Protein AF-A0A812KNF1-F1 (afdb_monomer)

Radius of gyration: 13.74 Å; Cα contacts (8 Å, |Δi|>4): 64; chains: 1; bounding box: 35×26×32 Å

pLDDT: mean 94.38, std 5.91, range [57.62, 98.56]

Structure (mmCIF, N/CA/C/O backbone):
data_AF-A0A812KNF1-F1
#
_entry.id   AF-A0A812KNF1-F1
#
loop_
_atom_site.group_PDB
_atom_site.id
_atom_site.type_symbol
_atom_site.label_atom_id
_atom_site.label_alt_id
_atom_site.label_comp_id
_atom_site.label_asym_id
_atom_site.label_entity_id
_atom_site.label_seq_id
_atom_site.pdbx_PDB_ins_code
_atom_site.Cartn_x
_atom_site.Cartn_y
_atom_site.Cartn_z
_atom_site.occupancy
_atom_site.B_iso_or_equiv
_atom_site.auth_seq_id
_atom_site.auth_comp_id
_atom_site.auth_asym_id
_atom_site.auth_atom_id
_atom_site.pdbx_PDB_model_num
ATOM 1 N N . VAL A 1 1 ? -3.341 -9.259 2.232 1.00 97.31 1 VAL A N 1
ATOM 2 C CA . VAL A 1 1 ? -4.355 -8.439 2.940 1.00 97.31 1 VAL A CA 1
ATOM 3 C C . VAL A 1 1 ? -5.779 -8.701 2.449 1.00 97.31 1 VAL A C 1
ATOM 5 O O . VAL A 1 1 ? -6.544 -9.316 3.178 1.00 97.31 1 VAL A O 1
ATOM 8 N N . LEU A 1 2 ? -6.136 -8.350 1.208 1.00 98.12 2 LEU A N 1
ATOM 9 C CA . LEU A 1 2 ? -7.532 -8.379 0.719 1.00 98.12 2 LEU A CA 1
ATOM 10 C C . LEU A 1 2 ? -8.216 -9.763 0.684 1.00 98.12 2 LEU A C 1
ATOM 12 O O . LEU A 1 2 ? -9.439 -9.854 0.625 1.00 98.12 2 LEU A O 1
ATOM 16 N N . ARG A 1 3 ? -7.465 -10.862 0.807 1.00 97.81 3 ARG A N 1
ATOM 17 C CA . ARG A 1 3 ? -8.042 -12.209 0.990 1.00 97.81 3 ARG A CA 1
ATOM 18 C C . AR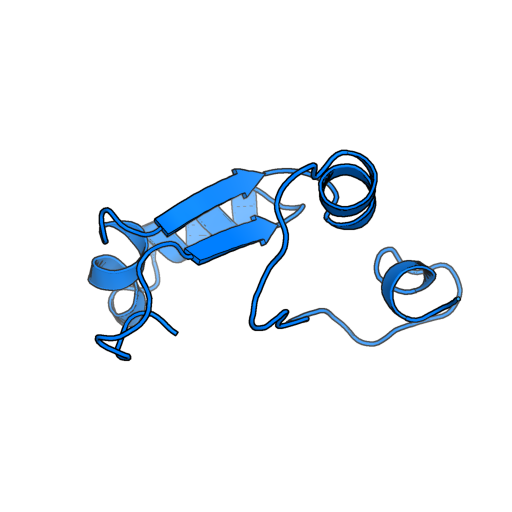G A 1 3 ? -8.771 -12.387 2.332 1.00 97.81 3 ARG A C 1
ATOM 20 O O . ARG A 1 3 ? -9.599 -13.286 2.456 1.00 97.81 3 ARG A O 1
ATOM 27 N N . HIS A 1 4 ? -8.470 -11.564 3.337 1.00 98.31 4 HIS A N 1
ATOM 28 C CA . HIS A 1 4 ? -9.120 -11.624 4.644 1.00 98.31 4 HIS A CA 1
ATOM 29 C C . HIS A 1 4 ? -10.480 -10.917 4.583 1.00 98.31 4 HIS A C 1
ATOM 31 O O . HIS A 1 4 ? -10.572 -9.746 4.219 1.00 98.31 4 HIS A O 1
ATOM 37 N N . ARG A 1 5 ? -11.551 -11.635 4.946 1.00 97.38 5 ARG A N 1
ATOM 38 C CA . ARG A 1 5 ? -12.934 -11.126 4.874 1.00 97.38 5 ARG A CA 1
ATOM 39 C C . ARG A 1 5 ? -13.253 -10.042 5.904 1.00 97.38 5 ARG A C 1
ATOM 41 O O . ARG A 1 5 ? -14.182 -9.283 5.686 1.00 97.38 5 ARG A O 1
ATOM 48 N N . SER A 1 6 ? -12.505 -9.989 7.005 1.00 98.19 6 SER A N 1
ATOM 49 C CA . SER A 1 6 ? -12.656 -8.974 8.053 1.00 98.19 6 SER A CA 1
ATOM 50 C C . SER A 1 6 ? -12.068 -7.614 7.674 1.00 98.19 6 SER A C 1
ATOM 52 O O . SER A 1 6 ? -12.278 -6.653 8.398 1.00 98.19 6 SER A O 1
ATOM 54 N N . VAL A 1 7 ? -11.300 -7.525 6.582 1.00 98.38 7 VAL A N 1
ATOM 55 C CA . VAL A 1 7 ? -10.755 -6.249 6.107 1.00 98.38 7 VAL A CA 1
ATOM 56 C C . VAL A 1 7 ? -11.879 -5.459 5.448 1.00 98.38 7 VAL A C 1
ATOM 58 O O . VAL A 1 7 ? -12.427 -5.907 4.438 1.00 98.38 7 VAL A O 1
ATOM 61 N N . GLU A 1 8 ? -12.182 -4.290 6.008 1.00 98.00 8 GLU A N 1
ATOM 62 C CA . GLU A 1 8 ? -13.183 -3.345 5.493 1.00 98.00 8 GLU A CA 1
ATOM 63 C C . GLU A 1 8 ? -12.549 -2.253 4.617 1.00 98.00 8 GLU A C 1
ATOM 65 O O . GLU A 1 8 ? -13.139 -1.851 3.618 1.00 98.00 8 GLU A O 1
ATOM 70 N N . LYS A 1 9 ? -11.321 -1.832 4.947 1.00 97.94 9 LYS A N 1
ATOM 71 C CA . LYS A 1 9 ? -10.524 -0.837 4.218 1.00 97.94 9 LYS A CA 1
ATOM 72 C C . LYS A 1 9 ? -9.058 -1.275 4.186 1.00 97.94 9 LYS A C 1
ATOM 74 O O . LYS A 1 9 ? -8.538 -1.773 5.182 1.00 97.94 9 LYS A O 1
ATOM 79 N N . CYS A 1 10 ? -8.394 -1.100 3.050 1.00 98.19 10 CYS A N 1
ATOM 80 C CA . CYS A 1 10 ? -6.967 -1.334 2.866 1.00 98.19 10 CYS A CA 1
ATOM 81 C C . CYS A 1 10 ? -6.360 -0.095 2.212 1.00 98.19 10 CYS A C 1
ATOM 83 O O . CYS A 1 10 ? -6.627 0.162 1.043 1.00 98.19 10 CYS A O 1
ATOM 85 N N . VAL A 1 11 ? -5.545 0.654 2.951 1.00 97.88 11 VAL A N 1
ATOM 86 C CA . VAL A 1 11 ? -4.816 1.804 2.404 1.00 97.88 11 VAL A CA 1
ATOM 87 C C . VAL A 1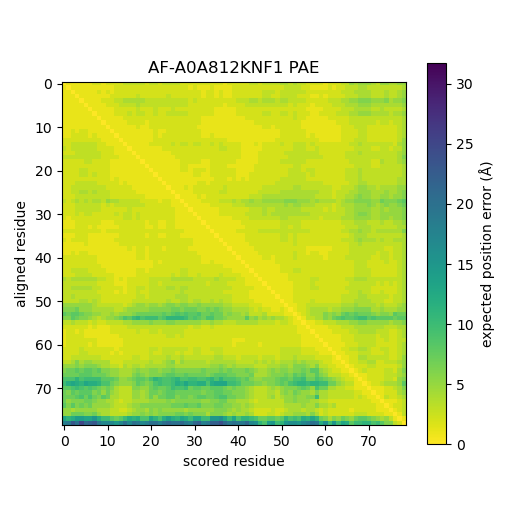 11 ? -3.425 1.339 1.989 1.00 97.88 11 VAL A C 1
ATOM 89 O O . VAL A 1 11 ? -2.692 0.784 2.806 1.00 97.88 11 VAL A O 1
ATOM 92 N N . MET A 1 12 ? -3.080 1.529 0.720 1.00 98.12 12 MET A N 1
ATOM 93 C CA . MET A 1 12 ? -1.735 1.325 0.188 1.00 98.12 12 MET A CA 1
ATOM 94 C C . MET A 1 12 ? -1.148 2.696 -0.135 1.00 98.12 12 MET A C 1
ATOM 96 O O . MET A 1 12 ? -1.699 3.411 -0.970 1.00 98.12 12 MET A O 1
ATOM 100 N N . VAL A 1 13 ? -0.045 3.044 0.524 1.00 97.75 13 VAL A N 1
ATOM 101 C CA . VAL A 1 13 ? 0.715 4.266 0.250 1.00 97.75 13 VAL A CA 1
ATOM 102 C C . VAL A 1 13 ? 2.040 3.861 -0.372 1.00 97.75 13 VAL A C 1
ATOM 104 O O . VAL A 1 13 ? 2.777 3.085 0.232 1.00 97.75 13 VAL A O 1
ATOM 107 N N . ASP A 1 14 ? 2.316 4.364 -1.567 1.00 97.62 14 ASP A N 1
ATOM 108 C CA . ASP A 1 14 ? 3.577 4.135 -2.270 1.00 97.62 14 ASP A CA 1
ATOM 109 C C . ASP A 1 14 ? 4.094 5.469 -2.810 1.00 97.62 14 ASP A C 1
ATOM 111 O O . ASP A 1 14 ? 3.312 6.282 -3.300 1.00 97.62 14 ASP A O 1
ATOM 115 N N . ILE A 1 15 ? 5.395 5.719 -2.707 1.00 96.50 15 ILE A N 1
ATOM 116 C CA . ILE A 1 15 ? 5.983 6.987 -3.145 1.00 96.50 15 ILE A CA 1
ATOM 117 C C . ILE A 1 15 ? 6.164 7.033 -4.669 1.00 96.50 15 ILE A C 1
ATOM 119 O O . ILE A 1 15 ? 6.177 8.118 -5.253 1.00 96.50 15 ILE A O 1
ATOM 123 N N . ASP A 1 16 ? 6.277 5.872 -5.325 1.00 97.25 16 ASP A N 1
ATOM 124 C CA . ASP A 1 16 ? 6.566 5.771 -6.755 1.00 97.25 16 ASP A CA 1
ATOM 125 C C . ASP A 1 16 ? 5.333 5.318 -7.556 1.00 97.25 16 ASP A C 1
ATOM 127 O O . ASP A 1 16 ? 5.012 4.134 -7.709 1.00 97.25 16 ASP A O 1
ATOM 131 N N . GLY A 1 17 ? 4.631 6.299 -8.126 1.00 97.50 17 GLY A N 1
ATOM 132 C CA . GLY A 1 17 ? 3.461 6.049 -8.967 1.00 97.50 17 GLY A CA 1
ATOM 133 C C . GLY A 1 17 ? 3.765 5.288 -10.260 1.00 97.50 17 GLY A C 1
ATOM 134 O O . GLY A 1 17 ? 2.883 4.583 -10.761 1.00 97.50 17 GLY A O 1
ATOM 135 N N . ASP A 1 18 ? 4.983 5.386 -10.796 1.00 98.06 18 ASP A N 1
ATOM 136 C CA . ASP A 1 18 ? 5.361 4.696 -12.029 1.00 98.06 18 ASP A CA 1
ATOM 137 C C . ASP A 1 18 ? 5.511 3.194 -11.774 1.00 98.06 18 ASP A C 1
ATOM 139 O O . ASP A 1 18 ? 4.997 2.384 -12.551 1.00 98.06 18 ASP A O 1
ATOM 143 N N . VAL A 1 19 ? 6.101 2.809 -10.637 1.00 97.44 19 VAL A N 1
ATOM 144 C CA . VAL A 1 19 ? 6.167 1.405 -10.195 1.00 97.44 19 VAL A CA 1
ATOM 145 C C . VAL A 1 19 ? 4.767 0.830 -9.990 1.00 97.44 19 VAL A C 1
ATOM 147 O O . VAL A 1 19 ? 4.473 -0.276 -10.461 1.00 97.44 19 VAL A O 1
ATOM 150 N N . VAL A 1 20 ? 3.864 1.579 -9.352 1.00 97.81 20 VAL A N 1
ATOM 151 C CA . VAL A 1 20 ? 2.480 1.129 -9.154 1.00 97.81 20 VAL A CA 1
ATOM 152 C C . VAL A 1 20 ? 1.756 0.936 -10.488 1.00 97.81 20 VAL A C 1
ATOM 154 O O . VAL A 1 20 ? 1.085 -0.083 -10.685 1.00 97.81 20 VAL A O 1
ATOM 157 N N . ASN A 1 21 ? 1.893 1.879 -11.422 1.00 97.75 21 ASN A N 1
ATOM 158 C CA . ASN A 1 21 ? 1.284 1.776 -12.748 1.00 97.75 21 ASN A CA 1
ATOM 159 C C . ASN A 1 21 ? 1.845 0.590 -13.538 1.00 97.75 21 ASN A C 1
ATOM 161 O O . ASN A 1 21 ? 1.072 -0.193 -14.094 1.00 97.75 21 ASN A O 1
ATOM 165 N N . PHE A 1 22 ? 3.164 0.394 -13.502 1.00 98.19 22 PHE A N 1
ATOM 166 C CA . PHE A 1 22 ? 3.819 -0.764 -14.101 1.00 98.19 22 PHE A CA 1
ATOM 167 C C . PHE A 1 22 ? 3.264 -2.076 -13.529 1.00 98.19 22 PHE A C 1
ATOM 169 O O . PHE A 1 22 ? 2.911 -2.990 -14.275 1.00 98.19 22 PHE A O 1
ATOM 176 N N . CYS A 1 23 ? 3.112 -2.169 -12.205 1.00 97.88 23 CYS A N 1
ATOM 177 C CA . CYS A 1 23 ? 2.560 -3.355 -11.554 1.00 97.88 23 CYS A CA 1
ATOM 178 C C . CYS A 1 23 ? 1.096 -3.606 -11.943 1.00 97.88 23 CYS A C 1
ATOM 180 O O . CYS A 1 23 ? 0.713 -4.752 -12.186 1.00 97.88 23 CYS A O 1
ATOM 182 N N . LYS A 1 24 ? 0.277 -2.554 -12.045 1.00 96.31 24 LYS A N 1
ATOM 183 C CA . LYS A 1 24 ? -1.117 -2.656 -12.507 1.00 96.31 24 LYS A CA 1
ATOM 184 C C . LYS A 1 24 ? -1.220 -3.182 -13.937 1.00 96.31 24 LYS A C 1
ATOM 186 O O . LYS A 1 24 ? -2.126 -3.964 -14.225 1.00 96.31 24 LYS A O 1
ATOM 191 N N . GLU A 1 25 ? -0.320 -2.754 -14.818 1.00 97.06 25 GLU A N 1
ATOM 192 C CA . GLU A 1 25 ? -0.323 -3.152 -16.226 1.00 97.06 25 GLU A CA 1
ATOM 193 C C . GLU A 1 25 ? 0.252 -4.560 -16.436 1.00 97.06 25 GLU A C 1
ATOM 195 O O . GLU A 1 25 ? -0.315 -5.363 -17.180 1.00 97.06 25 GLU A O 1
ATOM 200 N N . HIS A 1 26 ? 1.355 -4.882 -15.757 1.00 97.94 26 HIS A N 1
ATOM 201 C CA . HIS A 1 26 ? 2.181 -6.040 -16.097 1.00 97.94 26 HIS A CA 1
ATOM 202 C C . HIS A 1 26 ? 2.131 -7.197 -15.093 1.00 97.94 26 HIS A C 1
ATOM 204 O O . HIS A 1 26 ? 2.593 -8.288 -15.430 1.00 97.94 26 HIS A O 1
ATOM 210 N N . LEU A 1 27 ? 1.557 -7.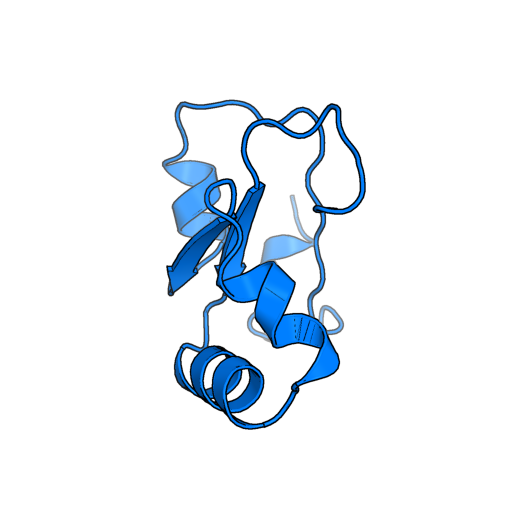025 -13.894 1.00 97.19 27 LEU A N 1
ATOM 211 C CA . LEU A 1 27 ? 1.421 -8.101 -12.902 1.00 97.19 27 LEU A CA 1
ATOM 212 C C . LEU A 1 27 ? -0.033 -8.600 -12.815 1.00 97.19 27 LEU A C 1
ATOM 214 O O . LEU A 1 27 ? -0.776 -8.221 -11.904 1.00 97.19 27 LEU A O 1
ATOM 218 N N . PRO A 1 28 ? -0.464 -9.512 -13.712 1.00 95.00 28 PRO A N 1
ATOM 219 C CA . PRO A 1 28 ? -1.856 -9.962 -13.780 1.00 95.00 28 PRO A CA 1
ATOM 220 C C . PRO A 1 28 ? -2.339 -10.640 -12.493 1.00 95.00 28 PRO A C 1
ATOM 222 O O . PRO A 1 28 ? -3.526 -10.579 -12.182 1.00 95.00 28 PRO A O 1
ATOM 225 N N . ALA A 1 29 ? -1.429 -11.237 -11.716 1.00 96.94 29 ALA A N 1
ATOM 226 C CA . ALA A 1 29 ? -1.743 -11.855 -10.429 1.00 96.94 29 ALA A CA 1
ATOM 227 C C . ALA A 1 29 ? -2.325 -10.864 -9.401 1.00 96.94 29 ALA A C 1
ATOM 229 O O . ALA A 1 29 ? -3.066 -11.278 -8.511 1.00 96.94 29 ALA A O 1
ATOM 230 N N . ASN A 1 30 ? -2.035 -9.567 -9.548 1.00 97.06 30 ASN A N 1
ATOM 231 C CA . ASN A 1 30 ? -2.488 -8.514 -8.640 1.00 97.06 30 ASN A CA 1
ATOM 232 C C . ASN A 1 30 ? -3.687 -7.730 -9.192 1.00 97.06 30 ASN A C 1
ATOM 234 O O . ASN A 1 30 ? -4.199 -6.838 -8.518 1.00 97.06 30 ASN A O 1
ATOM 238 N N . LYS A 1 31 ? -4.168 -8.057 -10.399 1.00 96.31 31 LYS A N 1
ATOM 239 C CA . LYS A 1 31 ? -5.218 -7.292 -11.085 1.00 96.31 31 LYS A CA 1
ATOM 240 C C . LYS A 1 31 ? -6.506 -7.186 -10.267 1.00 96.31 31 LYS A C 1
ATOM 242 O O . LYS A 1 31 ? -7.090 -6.112 -10.188 1.00 96.31 31 LYS A O 1
ATOM 247 N N . GLU A 1 32 ? -6.930 -8.284 -9.642 1.00 97.31 32 GLU A N 1
ATOM 248 C CA . GLU A 1 32 ? -8.117 -8.292 -8.778 1.00 97.31 32 GLU A CA 1
ATOM 249 C C . GLU A 1 32 ? -7.909 -7.455 -7.512 1.00 97.31 32 GLU A C 1
ATOM 251 O O . GLU A 1 32 ? -8.827 -6.768 -7.082 1.00 97.31 32 GLU A O 1
ATOM 256 N N . ALA A 1 33 ? -6.698 -7.459 -6.945 1.00 98.06 33 ALA A N 1
ATOM 257 C CA . ALA A 1 33 ? -6.379 -6.666 -5.762 1.00 98.06 33 ALA A CA 1
ATOM 258 C C . ALA A 1 33 ? -6.437 -5.160 -6.060 1.00 98.06 33 ALA A C 1
ATOM 260 O O . ALA A 1 33 ? -7.036 -4.416 -5.292 1.00 98.06 33 ALA A O 1
ATOM 261 N N . PHE A 1 34 ? -5.890 -4.719 -7.200 1.00 98.12 34 PHE A N 1
ATOM 262 C CA . PHE A 1 34 ? -5.948 -3.314 -7.623 1.00 98.12 34 PHE A CA 1
ATOM 263 C C . PHE A 1 34 ? -7.355 -2.823 -7.996 1.00 98.12 34 PHE A C 1
ATOM 265 O O . PHE A 1 34 ? -7.571 -1.615 -8.061 1.00 98.12 34 PHE A O 1
ATOM 272 N N . ALA A 1 35 ? -8.291 -3.738 -8.257 1.00 97.44 35 ALA A N 1
ATOM 273 C CA . ALA A 1 35 ? -9.690 -3.434 -8.549 1.00 97.44 35 ALA A CA 1
ATOM 274 C C . ALA A 1 35 ? -10.624 -3.657 -7.343 1.00 97.44 35 ALA A C 1
ATOM 276 O O . ALA A 1 35 ? -11.829 -3.430 -7.465 1.00 97.44 35 ALA A O 1
ATOM 277 N N . ASP A 1 36 ? -10.108 -4.125 -6.200 1.00 98.44 36 ASP A N 1
ATOM 278 C CA . ASP A 1 36 ? -10.920 -4.374 -5.009 1.00 98.44 36 ASP A CA 1
ATOM 279 C C . ASP A 1 36 ? -11.445 -3.035 -4.460 1.00 98.44 36 ASP A C 1
ATOM 281 O O . ASP A 1 36 ? -10.648 -2.132 -4.203 1.00 98.44 36 ASP A O 1
ATOM 285 N N . PRO A 1 37 ? -12.764 -2.878 -4.243 1.00 98.19 37 PRO A N 1
ATOM 286 C CA . PRO A 1 37 ? -13.343 -1.612 -3.790 1.00 98.19 37 PRO A CA 1
ATOM 287 C C . PRO A 1 37 ? -12.895 -1.197 -2.383 1.00 98.19 37 PRO A C 1
ATOM 289 O O . PRO A 1 37 ? -13.137 -0.063 -1.979 1.00 98.19 37 PRO A O 1
ATOM 292 N N . ARG A 1 38 ? -12.278 -2.105 -1.619 1.00 98.44 38 ARG A N 1
ATOM 293 C CA . ARG A 1 38 ? -11.719 -1.810 -0.296 1.00 98.44 38 ARG A CA 1
ATOM 294 C C . ARG A 1 38 ? -10.312 -1.225 -0.374 1.00 98.44 38 ARG A C 1
ATOM 296 O O . ARG A 1 38 ? -9.805 -0.793 0.658 1.00 98.44 38 ARG A O 1
ATOM 303 N N . LEU A 1 39 ? -9.666 -1.260 -1.543 1.00 98.56 39 LEU A N 1
ATOM 304 C CA . LEU A 1 39 ? -8.347 -0.677 -1.744 1.00 98.56 39 LEU A CA 1
ATOM 305 C C . LEU A 1 39 ? -8.464 0.833 -1.971 1.00 98.56 39 LEU A C 1
ATOM 307 O O . LEU A 1 39 ? -9.071 1.286 -2.938 1.00 98.56 39 LEU A O 1
ATOM 311 N N . GLU A 1 40 ? -7.798 1.597 -1.118 1.00 97.88 40 GLU A N 1
ATOM 312 C CA . GLU A 1 40 ? -7.486 3.003 -1.337 1.00 97.88 40 GLU A CA 1
ATOM 313 C C . GLU A 1 40 ? -5.988 3.108 -1.626 1.00 97.88 40 GLU A C 1
ATOM 315 O O . GLU A 1 40 ? -5.161 2.736 -0.797 1.00 97.88 40 GLU A O 1
ATOM 320 N N . LEU A 1 41 ? -5.640 3.558 -2.829 1.00 97.94 41 LEU A N 1
ATOM 321 C CA . LEU A 1 41 ? -4.255 3.730 -3.251 1.00 97.94 41 LEU A CA 1
ATOM 322 C C . LEU A 1 41 ? -3.895 5.215 -3.214 1.00 97.94 41 LEU A C 1
ATOM 324 O O . LEU A 1 41 ? -4.561 6.023 -3.862 1.00 97.94 41 LEU A O 1
ATOM 328 N N . ILE A 1 42 ? -2.811 5.541 -2.521 1.00 97.69 42 ILE A N 1
ATOM 329 C CA . ILE A 1 42 ? -2.283 6.894 -2.372 1.00 97.69 42 ILE A CA 1
ATOM 330 C C . ILE A 1 42 ? -0.848 6.896 -2.898 1.00 97.69 42 ILE A C 1
ATOM 332 O O . ILE A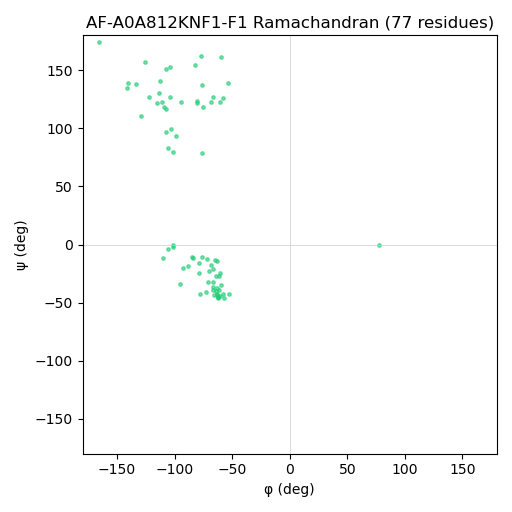 1 42 ? -0.044 6.061 -2.489 1.00 97.69 42 ILE A O 1
ATOM 336 N N . ILE A 1 43 ? -0.543 7.819 -3.813 1.00 98.00 43 ILE A N 1
ATOM 337 C CA . ILE A 1 43 ? 0.824 8.025 -4.301 1.00 98.00 43 ILE A CA 1
ATOM 338 C C . ILE A 1 43 ? 1.425 9.214 -3.552 1.00 98.00 43 ILE A C 1
ATOM 340 O O . ILE A 1 43 ? 1.158 10.357 -3.925 1.00 98.00 43 ILE A O 1
ATOM 344 N N . ASP A 1 44 ? 2.132 8.945 -2.454 1.00 96.88 44 ASP A N 1
ATOM 345 C CA . ASP A 1 44 ? 2.737 9.958 -1.577 1.00 96.88 44 ASP A CA 1
ATOM 346 C C . ASP A 1 44 ? 3.771 9.336 -0.613 1.00 96.88 44 ASP A C 1
ATOM 348 O O . ASP A 1 44 ? 3.907 8.116 -0.519 1.00 96.88 44 ASP A O 1
ATOM 352 N N . ASP A 1 45 ? 4.479 10.170 0.149 1.00 94.88 45 ASP A N 1
ATOM 353 C CA . ASP A 1 45 ? 5.326 9.738 1.261 1.00 94.88 45 ASP A CA 1
ATOM 354 C C . ASP A 1 45 ? 4.474 9.191 2.426 1.00 94.88 45 ASP A C 1
ATOM 356 O O . ASP A 1 45 ? 3.628 9.881 3.009 1.00 94.88 45 ASP A O 1
ATOM 360 N N . CYS A 1 46 ? 4.730 7.938 2.810 1.00 93.44 46 CYS A N 1
ATOM 361 C CA . CYS A 1 46 ? 4.026 7.261 3.898 1.00 93.44 46 CYS A CA 1
ATOM 362 C C . CYS A 1 46 ? 4.171 7.975 5.253 1.00 93.44 46 CYS A C 1
ATOM 364 O O . CYS A 1 46 ? 3.210 8.019 6.022 1.00 93.44 46 CYS A O 1
ATOM 366 N N . LYS A 1 47 ? 5.321 8.596 5.548 1.00 92.25 47 LYS A N 1
ATOM 367 C CA . LYS A 1 47 ? 5.522 9.367 6.784 1.00 92.25 47 LYS A CA 1
ATOM 368 C C . LYS A 1 47 ? 4.554 10.543 6.842 1.00 92.25 47 LYS A C 1
ATOM 370 O O . LYS A 1 47 ? 3.896 10.741 7.860 1.00 92.25 47 LYS A O 1
ATOM 375 N N . VAL A 1 48 ? 4.429 11.278 5.738 1.00 93.19 48 VAL A N 1
ATOM 376 C CA . VAL A 1 48 ? 3.516 12.424 5.629 1.00 93.19 48 VAL A CA 1
ATOM 377 C C . VAL A 1 48 ? 2.069 11.970 5.810 1.00 93.19 48 VAL A C 1
ATOM 379 O O . VAL A 1 48 ? 1.326 12.573 6.586 1.00 93.19 48 VAL A O 1
ATOM 382 N N . GLN A 1 49 ? 1.679 10.874 5.154 1.00 94.44 49 GLN A N 1
ATOM 383 C CA . GLN A 1 49 ? 0.332 10.317 5.277 1.00 94.44 49 GLN A CA 1
ATOM 384 C C . GLN A 1 49 ? 0.023 9.854 6.704 1.00 94.44 49 GLN A C 1
ATOM 386 O O . GLN A 1 49 ? -1.051 10.153 7.221 1.00 94.44 49 GLN A O 1
ATOM 391 N N . LEU A 1 50 ? 0.968 9.195 7.379 1.00 91.88 50 LEU A N 1
ATOM 392 C CA . LEU A 1 50 ? 0.804 8.761 8.768 1.00 91.88 50 LEU A CA 1
ATOM 393 C C . LEU A 1 50 ? 0.727 9.939 9.749 1.00 91.88 50 LEU A C 1
ATOM 395 O O . LEU A 1 50 ? -0.082 9.902 10.673 1.00 91.88 50 LEU A O 1
ATOM 399 N N . GLU A 1 51 ? 1.523 10.994 9.554 1.00 92.31 51 GLU A N 1
ATOM 400 C CA . GLU A 1 51 ? 1.488 12.201 10.394 1.00 92.31 51 GLU A CA 1
ATOM 401 C C . GLU A 1 51 ? 0.175 12.986 10.241 1.00 92.31 51 GLU A C 1
ATOM 403 O O . GLU A 1 51 ? -0.302 13.607 11.195 1.00 92.31 51 GLU A O 1
ATOM 408 N N . GLN A 1 52 ? -0.430 12.954 9.051 1.00 93.50 52 GLN A N 1
ATOM 409 C CA . GLN A 1 52 ? -1.703 13.619 8.760 1.00 93.50 52 GLN A CA 1
ATOM 410 C C . GLN A 1 52 ? -2.929 12.744 9.055 1.00 93.50 52 GLN A C 1
ATOM 412 O O . GLN A 1 52 ? -4.044 13.270 9.188 1.00 93.50 52 GLN A O 1
ATOM 417 N N . ALA A 1 53 ? -2.745 11.426 9.159 1.00 91.31 53 ALA A N 1
ATOM 418 C CA . ALA A 1 53 ? -3.820 10.476 9.382 1.00 91.31 53 ALA A CA 1
ATOM 419 C C . ALA A 1 53 ? -4.537 10.760 10.708 1.00 91.31 53 ALA A C 1
ATOM 421 O O . ALA A 1 53 ? -3.964 10.752 11.797 1.00 91.31 53 ALA A O 1
ATOM 422 N N . LYS A 1 54 ? -5.848 10.988 10.611 1.00 91.31 54 LYS A N 1
ATOM 423 C CA . LYS A 1 54 ? -6.743 11.100 11.776 1.00 91.31 54 LYS A CA 1
ATOM 424 C C . LYS A 1 54 ? -7.375 9.761 12.143 1.00 91.31 54 LYS A C 1
ATOM 426 O O . LYS A 1 54 ? -7.890 9.603 13.250 1.00 91.31 54 LYS A O 1
ATOM 431 N N . GLU A 1 55 ? -7.384 8.832 11.194 1.00 88.81 55 GLU A N 1
ATOM 432 C CA . GLU A 1 55 ? -7.865 7.472 11.382 1.00 88.81 55 GLU A CA 1
ATOM 433 C C . GLU A 1 55 ? -6.784 6.590 12.014 1.00 88.81 55 GLU A C 1
ATOM 435 O O . GLU A 1 55 ? -5.590 6.867 11.922 1.00 88.81 55 GLU A O 1
ATOM 440 N N . LYS A 1 56 ? -7.222 5.538 12.707 1.00 93.88 56 LYS A N 1
ATOM 441 C CA . LYS A 1 56 ? -6.338 4.519 13.275 1.00 93.88 56 LYS A CA 1
ATOM 442 C C . LYS A 1 56 ? -6.470 3.244 12.459 1.00 93.88 56 LYS A C 1
ATOM 444 O O . LYS A 1 56 ? -7.544 2.955 11.941 1.00 93.88 56 LYS A O 1
ATOM 449 N N . PHE A 1 57 ? -5.392 2.475 12.417 1.00 95.88 57 PHE A N 1
ATOM 450 C CA . PHE A 1 57 ? -5.329 1.198 11.718 1.00 95.88 57 PHE A CA 1
ATOM 451 C C . PHE A 1 57 ? -5.177 0.062 12.729 1.00 95.88 57 PHE A C 1
ATOM 453 O O . PHE A 1 57 ? -4.426 0.193 13.696 1.00 95.88 57 PHE A O 1
ATOM 460 N N . ASP A 1 58 ? -5.859 -1.060 12.494 1.00 97.88 58 ASP A N 1
ATOM 461 C CA . ASP A 1 58 ? -5.690 -2.273 13.306 1.00 97.88 58 ASP A CA 1
ATOM 462 C C . ASP A 1 58 ? -4.336 -2.950 13.047 1.00 97.88 58 ASP A C 1
ATOM 464 O O . ASP A 1 58 ? -3.753 -3.568 13.937 1.00 97.88 58 ASP A O 1
ATOM 468 N N . VAL A 1 59 ? -3.837 -2.842 11.810 1.00 97.75 59 VAL A N 1
ATOM 469 C CA . VAL A 1 59 ? -2.564 -3.408 11.354 1.00 97.75 59 VAL A CA 1
ATOM 470 C C . VAL A 1 59 ? -1.895 -2.420 10.404 1.00 97.75 59 VAL A C 1
ATOM 472 O O . VAL A 1 59 ? -2.540 -1.909 9.491 1.00 97.75 59 VAL A O 1
ATOM 475 N N . ILE A 1 60 ? -0.592 -2.204 10.590 1.00 96.06 60 ILE A N 1
ATOM 476 C CA . ILE A 1 60 ? 0.278 -1.491 9.648 1.00 96.06 60 ILE A CA 1
ATOM 477 C C . ILE A 1 60 ? 1.284 -2.502 9.092 1.00 96.06 60 ILE A C 1
ATOM 479 O O . ILE A 1 60 ? 1.895 -3.251 9.856 1.00 96.06 60 ILE A O 1
ATOM 483 N N . ILE A 1 61 ? 1.434 -2.539 7.767 1.00 96.94 61 ILE A N 1
ATOM 484 C CA . ILE A 1 61 ? 2.422 -3.369 7.069 1.00 96.94 61 ILE A CA 1
ATOM 485 C C . ILE A 1 61 ? 3.401 -2.423 6.384 1.00 96.94 61 ILE A C 1
ATOM 487 O O . ILE A 1 61 ? 2.985 -1.609 5.565 1.00 96.94 61 ILE A O 1
ATOM 491 N N . MET A 1 62 ? 4.683 -2.539 6.723 1.00 94.50 62 MET A N 1
ATOM 492 C CA . MET A 1 62 ? 5.758 -1.804 6.059 1.00 94.50 62 MET A CA 1
ATOM 493 C C . MET A 1 62 ? 6.477 -2.759 5.109 1.00 94.50 62 MET A C 1
ATOM 495 O O . MET A 1 62 ? 7.278 -3.579 5.553 1.00 94.50 62 MET A O 1
ATOM 499 N N . ASP A 1 63 ? 6.131 -2.686 3.827 1.00 95.00 63 ASP A N 1
ATOM 500 C CA . ASP A 1 63 ? 6.796 -3.415 2.743 1.00 95.00 63 ASP A CA 1
ATOM 501 C C . ASP A 1 63 ? 7.723 -2.430 2.021 1.00 95.00 63 ASP A C 1
ATOM 503 O O . ASP A 1 63 ? 7.334 -1.790 1.050 1.00 95.00 63 ASP A O 1
ATOM 507 N N . LEU A 1 64 ? 8.892 -2.191 2.617 1.00 93.62 64 LEU A N 1
ATOM 508 C CA . LEU A 1 64 ? 9.847 -1.160 2.210 1.00 93.62 64 LEU A CA 1
ATOM 509 C C . LEU A 1 64 ? 11.226 -1.783 1.983 1.00 93.62 64 LEU A C 1
ATOM 511 O O . LEU A 1 64 ? 11.548 -2.820 2.567 1.00 93.62 64 LEU A O 1
ATOM 515 N N . ASP A 1 65 ? 12.050 -1.104 1.185 1.00 90.50 65 ASP A N 1
ATOM 516 C CA . ASP A 1 65 ? 13.466 -1.439 1.033 1.00 90.50 65 ASP A CA 1
ATOM 517 C C . ASP A 1 65 ? 14.234 -1.366 2.363 1.00 90.50 65 ASP A C 1
ATOM 519 O O . ASP A 1 65 ? 13.830 -0.689 3.316 1.00 90.50 65 ASP A O 1
ATOM 523 N N . ASP A 1 66 ? 15.398 -2.020 2.392 1.00 91.06 66 ASP A N 1
ATOM 524 C CA . ASP A 1 66 ? 16.294 -2.012 3.546 1.00 91.06 66 ASP A CA 1
ATOM 525 C C . ASP A 1 66 ? 16.638 -0.573 4.000 1.00 91.06 66 ASP A C 1
ATOM 527 O O . ASP A 1 66 ? 16.925 0.302 3.171 1.00 91.06 66 ASP A O 1
ATOM 531 N N . PRO A 1 67 ? 16.678 -0.304 5.322 1.00 89.25 67 PRO A N 1
ATOM 532 C CA . PRO A 1 67 ? 16.950 1.025 5.862 1.00 89.25 67 PRO A CA 1
ATOM 533 C C . PRO A 1 67 ? 18.443 1.370 5.773 1.00 89.25 67 PRO A C 1
ATOM 535 O O . PRO A 1 67 ? 19.185 1.301 6.754 1.00 89.25 67 PRO A O 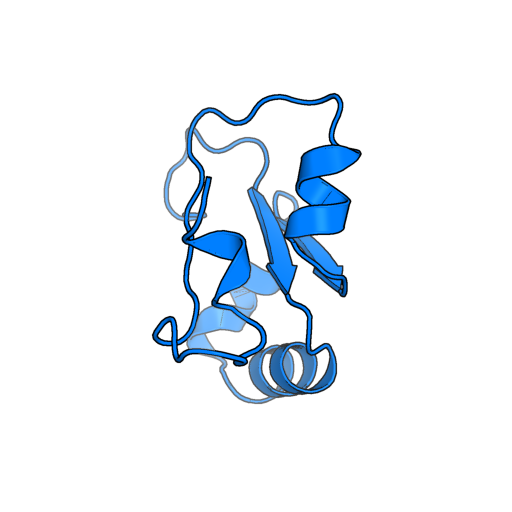1
ATOM 538 N N . LEU A 1 68 ? 18.895 1.755 4.583 1.00 90.56 68 LEU A N 1
ATOM 539 C CA . LEU A 1 68 ? 20.249 2.257 4.359 1.00 90.56 68 LEU A CA 1
ATOM 540 C C . LEU A 1 68 ? 20.381 3.697 4.864 1.00 90.56 68 LEU A C 1
ATOM 542 O O . LEU A 1 68 ? 19.504 4.524 4.622 1.00 90.56 68 LEU A O 1
ATOM 546 N N . GLU A 1 69 ? 21.485 4.017 5.540 1.00 86.81 69 GLU A N 1
ATOM 547 C CA . GLU A 1 69 ? 21.738 5.367 6.058 1.00 86.81 69 GLU A CA 1
ATOM 548 C C . GLU A 1 69 ? 21.711 6.407 4.922 1.00 86.81 69 GLU A C 1
ATOM 550 O O . GLU A 1 69 ? 22.394 6.264 3.908 1.00 86.81 69 GLU A O 1
ATOM 555 N N . GLY A 1 70 ? 20.880 7.443 5.079 1.00 85.12 70 GLY A N 1
ATOM 556 C CA . GLY A 1 70 ? 20.645 8.464 4.050 1.00 85.12 70 GLY A CA 1
ATOM 557 C C . GLY A 1 70 ? 19.712 8.036 2.907 1.00 85.12 70 GLY A C 1
ATOM 558 O O . GLY A 1 70 ? 19.440 8.843 2.020 1.00 85.12 70 GLY A O 1
ATOM 559 N N . GLY A 1 71 ? 19.210 6.799 2.923 1.00 86.81 71 GLY A N 1
ATOM 560 C CA . GLY A 1 71 ? 18.211 6.296 1.983 1.00 86.81 71 GLY A CA 1
ATOM 561 C C . GLY A 1 71 ? 16.788 6.787 2.292 1.00 86.81 71 GLY A C 1
ATOM 562 O O . GLY A 1 71 ? 16.507 7.220 3.414 1.00 86.81 71 GLY A O 1
ATOM 563 N N . PRO A 1 72 ? 15.862 6.697 1.319 1.00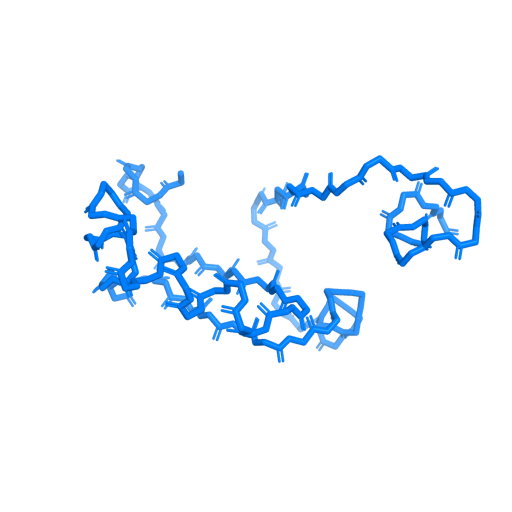 84.25 72 PRO A N 1
ATOM 564 C CA . PRO A 1 72 ? 14.506 7.241 1.443 1.00 84.25 72 PRO A CA 1
ATOM 565 C C . PRO A 1 72 ? 13.695 6.563 2.556 1.00 84.25 72 PRO A C 1
ATOM 567 O O . PRO A 1 72 ? 12.990 7.233 3.305 1.00 84.25 72 PRO A O 1
ATOM 570 N N . CYS A 1 73 ? 13.856 5.249 2.729 1.00 88.44 73 CYS A N 1
ATOM 571 C CA . CYS A 1 73 ? 13.127 4.481 3.736 1.00 88.44 73 CYS A CA 1
ATOM 572 C C . CYS A 1 73 ? 13.694 4.632 5.153 1.00 88.44 73 CYS A C 1
ATOM 574 O O . CYS A 1 73 ? 13.005 4.297 6.110 1.00 88.44 73 CYS A O 1
ATOM 576 N N . TYR A 1 74 ? 14.922 5.137 5.327 1.00 88.88 74 TYR A N 1
ATOM 577 C CA . TYR A 1 74 ? 15.623 5.132 6.620 1.00 88.88 74 TYR A CA 1
ATOM 578 C C . TYR A 1 74 ? 14.795 5.752 7.757 1.00 88.88 74 TYR A C 1
ATOM 580 O O . TYR A 1 74 ? 14.697 5.202 8.856 1.00 88.88 74 TYR A O 1
ATOM 588 N N . TRP A 1 75 ? 14.133 6.874 7.468 1.00 86.81 75 TRP A N 1
ATOM 589 C CA . TRP A 1 75 ? 13.325 7.615 8.438 1.00 86.81 75 TRP A CA 1
ATOM 590 C C . TRP A 1 75 ? 12.015 6.926 8.831 1.00 86.81 7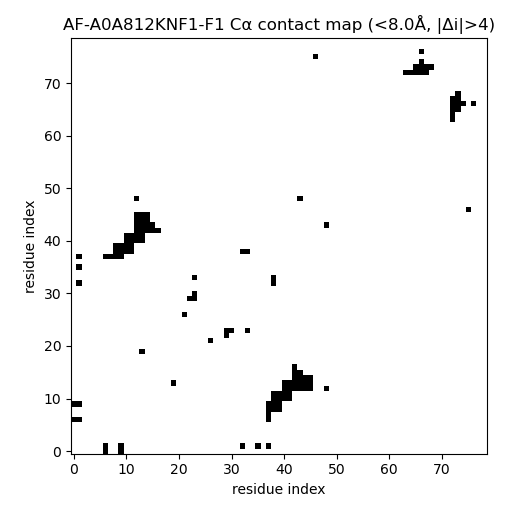5 TRP A C 1
ATOM 592 O O . TRP A 1 75 ? 11.396 7.341 9.808 1.00 86.81 75 TRP A O 1
ATOM 602 N N . LEU A 1 76 ? 11.599 5.882 8.110 1.00 88.75 76 LEU A N 1
ATOM 603 C CA . LEU A 1 76 ? 10.431 5.060 8.441 1.00 88.75 76 LEU A CA 1
ATOM 604 C C . LEU A 1 76 ? 10.768 3.940 9.443 1.00 88.75 76 LEU A C 1
ATOM 606 O O . LEU A 1 76 ? 9.864 3.325 10.000 1.00 88.75 76 LEU A O 1
ATOM 610 N 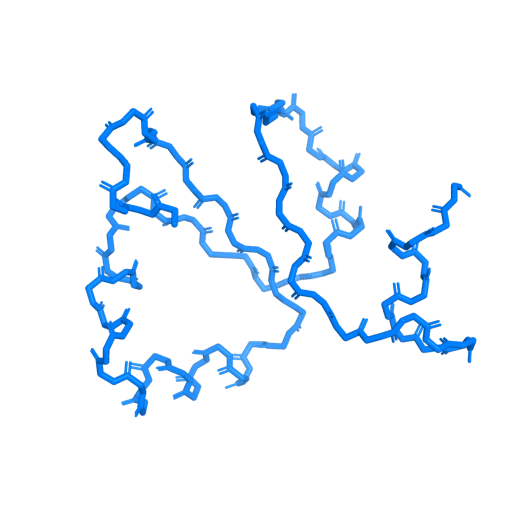N . TYR A 1 77 ? 12.057 3.699 9.711 1.00 87.88 77 TYR A N 1
ATOM 611 C CA . TYR A 1 77 ? 12.543 2.699 10.675 1.00 87.88 77 TYR A CA 1
ATOM 612 C C . TYR A 1 77 ? 13.078 3.314 11.976 1.00 87.88 77 TYR A C 1
ATOM 614 O O . TYR A 1 77 ? 13.453 2.588 12.899 1.00 87.88 77 TYR A O 1
ATOM 622 N N . CYS A 1 78 ? 13.128 4.642 12.059 1.00 78.69 78 CYS A N 1
ATOM 623 C CA . CYS A 1 78 ? 13.636 5.380 13.210 1.00 78.69 78 CYS A CA 1
ATOM 624 C C . CYS A 1 78 ? 12.481 5.980 14.030 1.00 78.69 78 CYS A C 1
ATOM 626 O O . CYS A 1 78 ? 11.412 6.251 13.484 1.00 78.69 78 CYS A O 1
ATOM 628 N N . GLN A 1 79 ? 12.702 6.175 15.337 1.00 57.62 79 GLN A N 1
ATOM 629 C CA . GLN A 1 79 ? 11.764 6.877 16.229 1.00 57.62 79 GLN A CA 1
ATOM 630 C C . GLN A 1 79 ? 11.804 8.392 16.038 1.00 57.62 79 GLN A C 1
ATOM 632 O O . GLN A 1 79 ? 12.917 8.926 15.833 1.00 57.62 79 GLN A O 1
#

Nearest PDB structures (foldseek):
  6bq2-assembly1_B  TM=9.777E-01  e=1.627E-06  Medicago truncatula
  6bq2-assembly1_A-2  TM=9.969E-01  e=2.128E-05  Medicago truncatula
  3bwc-assembly1_A  TM=9.300E-01  e=2.758E-03  Trypanosoma cruzi strain CL Brener
  4yuz-assembly1_A  TM=9.311E-01  e=4.809E-03  Trypanosoma cruzi strain CL Brener
  1inl-assembly1_B  TM=8.769E-01  e=8.385E-03  Thermot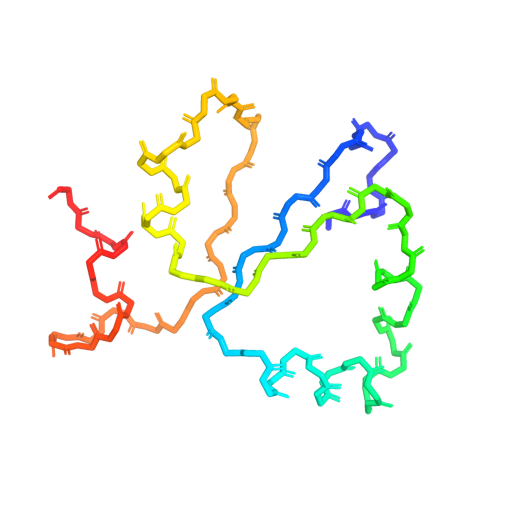oga maritima

Organism: Symbiodinium pilosum (NCBI:txid2952)

Solvent-accessible surface area (backbone atoms only — not comparable to full-atom values): 5272 Å² total; per-residue (Å²): 116,88,87,42,84,86,63,74,70,43,80,45,66,39,70,54,57,66,62,53,50,48,43,65,73,71,35,72,91,48,43,66,61,78,66,36,89,41,53,46,79,43,75,38,59,56,68,62,51,58,74,68,49,85,72,86,73,99,73,87,84,88,92,70,71,79,68,40,91,93,40,89,50,28,72,78,79,53,135

Mean predicted aligned error: 3.09 Å

Secondary structure (DSSP, 8-state):
-TT-TT-S-EEEEES-HHHHHHHHHH-GGGHHHHT-TTEEEEES-HHHHHHH--S--S----------TTSTTGGGS--

Sequence (79 aa):
VLRHRSVEKCVMVDIDGDVVNFCKEHLPANKEAFADPRLELIIDDCKVQLEQAKEKFDVIIMDLDDPLEGGPCYWLYCQ

Foldseek 3Di:
DVVDPPQQADEAEAQDPVVVVCCCVPVVVCVVVVVPPRYDYHHNDPVVCVVPDPDDDPDDDDPDDDLDVVDPCVVVPPD

InterPro domains:
  IPR029063 S-adenosyl-L-methionine-dependent methyltransferase superfamily [G3DSA:3.40.50.150] (1-78)
  IPR029063 S-adenosyl-L-methionine-dependent methyltransferase superfamily [SSF53335] (1-77)
  IPR030374 Polyamine biosynthesis domain [PS51006] (1-79)